Protein AF-A0A1Y1KKY5-F1 (afdb_monomer)

Solvent-accessible surface area (backbone atoms only — not comparable to full-atom values): 9992 Å² total; per-residue (Å²): 123,65,69,61,54,54,52,55,52,54,59,59,50,52,52,46,49,33,34,77,66,71,42,78,85,53,54,74,64,58,46,52,45,85,86,74,81,28,62,63,66,48,54,73,72,44,53,71,67,56,51,53,50,50,67,68,64,66,76,65,52,64,78,89,54,40,76,67,42,50,76,82,32,92,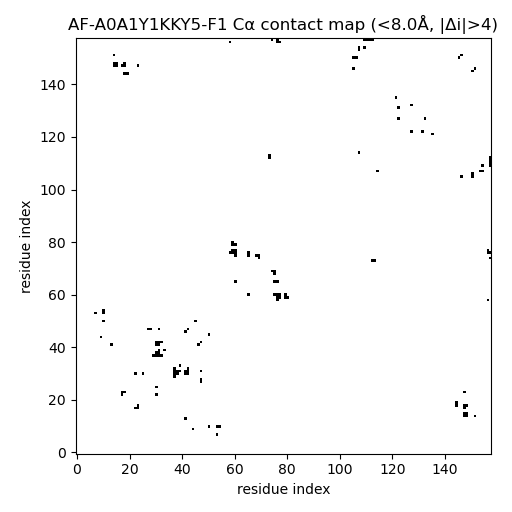55,45,51,44,44,63,61,51,51,56,47,52,52,49,50,60,76,75,49,85,83,64,97,79,79,84,90,80,90,84,85,80,93,73,88,67,81,43,95,84,70,78,88,67,93,80,51,93,73,82,55,95,77,67,57,73,68,56,46,54,49,51,55,52,52,49,59,64,39,45,63,52,46,35,56,43,45,71,48,49,73,68,69,70

Organism: Photinus pyralis (NCBI:txid7054)

Secondary structure (DSSP, 8-state):
--HHHHHHHHHHHHHHHHHHTT-TTS-TTGGG--SSSS-HHHHHH--HHHHHHHHHH--SS-TTTHHHHHHH-TTTTTHHHHHHHHHHHHHH----S------------S--TT----TT-TT--S---HHHHHHHHHHHHHHHHHIIIIIHHHHHH-

Radius of gyration: 18.73 Å; Cα contacts (8 Å, |Δi|>4): 80; chains: 1; bounding box: 46×54×48 Å

Structure (mmCIF, N/CA/C/O backbone):
data_AF-A0A1Y1KKY5-F1
#
_entry.id   AF-A0A1Y1KKY5-F1
#
loop_
_atom_site.group_PDB
_atom_site.id
_atom_site.type_symbol
_atom_site.label_atom_id
_atom_site.label_alt_id
_atom_site.label_comp_id
_atom_site.label_asym_id
_atom_site.label_entity_id
_atom_site.label_seq_id
_atom_site.pdbx_PDB_ins_code
_atom_site.Cartn_x
_atom_site.Cartn_y
_atom_site.Cartn_z
_atom_site.occupancy
_atom_site.B_iso_or_equiv
_atom_site.auth_seq_id
_atom_site.auth_comp_id
_atom_site.auth_asym_id
_atom_site.auth_atom_id
_atom_site.pdbx_PDB_model_num
ATOM 1 N N . GLY A 1 1 ? 4.726 -24.416 -11.674 1.00 38.69 1 GLY A N 1
ATOM 2 C CA . GLY A 1 1 ? 4.906 -25.029 -10.344 1.00 38.69 1 GLY A CA 1
ATOM 3 C C . GLY A 1 1 ? 5.833 -24.207 -9.464 1.00 38.69 1 GLY A C 1
ATOM 4 O O . GLY A 1 1 ? 5.356 -23.613 -8.512 1.00 38.69 1 GLY A O 1
ATOM 5 N N . ARG A 1 2 ? 7.138 -24.146 -9.780 1.00 32.75 2 ARG A N 1
ATOM 6 C CA . ARG A 1 2 ? 8.145 -23.386 -9.004 1.00 32.75 2 ARG A CA 1
ATOM 7 C C . ARG A 1 2 ? 8.288 -21.912 -9.428 1.00 32.75 2 ARG A C 1
ATOM 9 O O . ARG A 1 2 ? 8.327 -21.048 -8.561 1.00 32.75 2 ARG A O 1
ATOM 16 N N . GLU A 1 3 ? 8.205 -21.609 -10.729 1.00 42.16 3 GLU A N 1
ATOM 17 C CA . GLU A 1 3 ? 8.242 -20.222 -11.254 1.00 42.16 3 GLU A CA 1
ATOM 18 C C . GLU A 1 3 ? 7.131 -19.311 -10.710 1.00 42.16 3 GLU A C 1
ATOM 20 O O . GLU A 1 3 ? 7.293 -18.095 -10.616 1.00 42.16 3 GLU A O 1
ATOM 25 N N . THR A 1 4 ? 5.984 -19.891 -10.356 1.00 54.25 4 THR A N 1
ATOM 26 C CA . THR A 1 4 ? 4.834 -19.169 -9.804 1.00 54.25 4 THR A CA 1
ATOM 27 C C . THR A 1 4 ? 5.079 -18.708 -8.372 1.00 54.25 4 THR A C 1
ATOM 29 O O . THR A 1 4 ? 4.644 -17.619 -8.014 1.00 54.25 4 THR A O 1
ATOM 32 N N . VAL A 1 5 ? 5.814 -19.486 -7.572 1.00 52.34 5 VAL A N 1
ATOM 33 C CA . VAL A 1 5 ? 6.103 -19.151 -6.169 1.00 5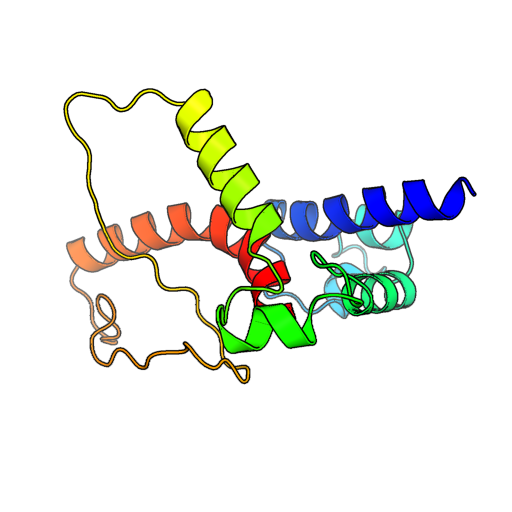2.34 5 VAL A CA 1
ATOM 34 C C . VAL A 1 5 ? 7.249 -18.140 -6.096 1.00 52.34 5 VAL A C 1
ATOM 36 O O . VAL A 1 5 ? 7.123 -17.118 -5.428 1.00 52.34 5 VAL A O 1
ATOM 39 N N . GLU A 1 6 ? 8.323 -18.344 -6.866 1.00 53.78 6 GLU A N 1
ATOM 40 C CA . GLU A 1 6 ? 9.423 -17.370 -6.965 1.00 53.78 6 GLU A CA 1
ATOM 41 C C . GLU A 1 6 ? 8.961 -16.038 -7.570 1.00 53.78 6 GLU A C 1
ATOM 43 O O . GLU A 1 6 ? 9.319 -14.972 -7.071 1.00 53.78 6 GLU A O 1
ATOM 48 N N . GLY A 1 7 ? 8.096 -16.076 -8.590 1.00 53.94 7 GLY A N 1
ATOM 49 C CA . GLY A 1 7 ? 7.498 -14.875 -9.175 1.00 53.94 7 GLY A CA 1
ATOM 50 C C . GLY A 1 7 ? 6.663 -14.065 -8.177 1.00 53.94 7 GLY A C 1
ATOM 51 O O . GLY A 1 7 ? 6.731 -12.836 -8.189 1.00 53.94 7 GLY A O 1
ATOM 52 N N . GLN A 1 8 ? 5.928 -14.735 -7.284 1.00 55.59 8 GLN A N 1
ATOM 53 C CA . GLN A 1 8 ? 5.160 -14.093 -6.209 1.00 55.59 8 GLN A CA 1
ATOM 54 C C . GLN A 1 8 ? 6.063 -13.516 -5.110 1.00 55.59 8 GLN A C 1
ATOM 56 O O . GLN A 1 8 ? 5.810 -12.419 -4.610 1.00 55.59 8 GLN A O 1
ATOM 61 N N . ILE A 1 9 ? 7.141 -14.221 -4.759 1.00 58.06 9 ILE A N 1
ATOM 62 C CA . ILE A 1 9 ? 8.126 -13.759 -3.777 1.00 58.06 9 ILE A CA 1
ATOM 63 C C . ILE A 1 9 ? 8.827 -12.501 -4.308 1.00 58.06 9 ILE A C 1
ATOM 65 O O . ILE A 1 9 ? 8.766 -11.450 -3.669 1.00 58.06 9 ILE A O 1
ATOM 69 N N . LEU A 1 10 ? 9.404 -12.549 -5.512 1.00 59.31 10 LEU A N 1
ATOM 70 C CA . LEU A 1 10 ? 10.125 -11.421 -6.121 1.00 59.31 10 LEU A CA 1
ATOM 71 C C . LEU A 1 10 ? 9.232 -10.195 -6.360 1.00 59.31 10 LEU A C 1
ATOM 73 O O . LEU A 1 10 ? 9.696 -9.058 -6.238 1.00 59.31 10 LEU A O 1
ATOM 77 N N . GLN A 1 11 ? 7.941 -10.408 -6.628 1.00 61.62 11 GLN A N 1
ATOM 78 C CA . GLN A 1 11 ? 6.960 -9.329 -6.717 1.00 61.62 11 GLN A CA 1
ATOM 79 C C . GLN A 1 11 ? 6.849 -8.524 -5.418 1.00 61.62 11 GLN A C 1
ATOM 81 O O . GLN A 1 11 ? 6.647 -7.314 -5.480 1.00 61.62 11 GLN A O 1
ATOM 86 N N . LYS A 1 12 ? 6.966 -9.163 -4.251 1.00 64.50 12 LYS A N 1
ATOM 87 C CA . LYS A 1 12 ? 6.873 -8.484 -2.951 1.00 64.50 12 LYS A CA 1
ATOM 88 C C . LYS A 1 12 ? 8.137 -7.678 -2.633 1.00 64.50 12 LYS A C 1
ATOM 90 O O . LYS A 1 12 ? 8.045 -6.598 -2.054 1.00 64.50 12 LYS A O 1
ATOM 95 N N . TYR A 1 13 ? 9.307 -8.174 -3.034 1.00 71.81 13 TYR A N 1
ATOM 96 C CA . TYR A 1 13 ? 10.594 -7.543 -2.715 1.00 71.81 13 TYR A CA 1
ATOM 97 C C . TYR A 1 13 ? 10.901 -6.300 -3.557 1.00 71.81 13 TYR A C 1
ATOM 99 O O . TYR A 1 13 ? 11.513 -5.362 -3.051 1.00 71.81 13 TYR A O 1
ATOM 107 N N . MET A 1 14 ? 10.464 -6.250 -4.817 1.00 77.12 14 MET A N 1
ATOM 108 C CA . MET A 1 14 ? 10.772 -5.126 -5.716 1.00 77.12 14 MET A CA 1
ATOM 109 C C . MET A 1 14 ? 10.141 -3.782 -5.291 1.00 77.12 14 MET A C 1
ATOM 111 O O . MET A 1 14 ? 10.864 -2.787 -5.220 1.00 77.12 14 MET A O 1
ATOM 115 N N . PRO A 1 15 ? 8.845 -3.711 -4.927 1.00 75.94 15 PRO A N 1
ATOM 116 C CA . PRO A 1 15 ? 8.242 -2.514 -4.339 1.00 75.94 15 PRO A CA 1
ATOM 117 C C . PRO A 1 15 ? 8.903 -2.098 -3.023 1.00 75.94 15 PRO A C 1
ATOM 119 O O . PRO A 1 15 ? 9.160 -0.915 -2.809 1.00 75.94 15 PRO A O 1
ATOM 122 N N . TYR A 1 16 ? 9.236 -3.069 -2.165 1.00 78.75 16 TYR A N 1
ATOM 123 C CA . TYR A 1 16 ? 9.944 -2.806 -0.912 1.00 78.75 16 TYR A CA 1
ATOM 124 C C . TYR A 1 16 ? 11.301 -2.141 -1.170 1.00 78.75 16 TYR A C 1
ATOM 126 O O . TYR A 1 16 ? 11.637 -1.131 -0.552 1.00 78.75 16 TYR A O 1
ATOM 134 N N . LEU A 1 17 ? 12.054 -2.657 -2.141 1.00 80.44 17 LEU A N 1
ATOM 135 C CA . LEU A 1 17 ? 13.345 -2.109 -2.525 1.00 80.44 17 LEU A CA 1
ATOM 136 C C . LEU A 1 17 ? 13.233 -0.700 -3.117 1.00 80.44 17 LEU A C 1
ATOM 138 O O . LEU A 1 17 ? 14.057 0.156 -2.795 1.00 80.44 17 LEU A O 1
ATOM 142 N N . ALA A 1 18 ? 12.206 -0.434 -3.930 1.00 81.25 18 ALA A N 1
ATOM 143 C CA . ALA A 1 18 ? 11.918 0.915 -4.420 1.00 81.25 18 ALA A CA 1
ATOM 144 C C . ALA A 1 18 ? 11.659 1.884 -3.256 1.00 81.25 18 ALA A C 1
ATOM 146 O O . ALA A 1 18 ? 12.186 2.998 -3.253 1.00 81.25 18 ALA A O 1
ATOM 147 N N . GLY A 1 19 ? 10.940 1.427 -2.227 1.00 77.50 19 GLY A N 1
ATOM 148 C CA . GLY A 1 19 ? 10.735 2.160 -0.980 1.00 77.50 19 GLY A CA 1
ATOM 149 C C . GLY A 1 19 ? 12.033 2.455 -0.224 1.00 77.50 19 GLY A C 1
ATOM 150 O O . GLY A 1 19 ? 12.291 3.603 0.137 1.00 77.50 19 GLY A O 1
ATOM 151 N N . VAL A 1 20 ? 12.895 1.450 -0.031 1.00 79.12 20 VAL A N 1
ATOM 152 C CA . VAL A 1 20 ? 14.211 1.615 0.623 1.00 79.12 20 VAL A CA 1
ATOM 153 C C . VAL A 1 20 ? 15.093 2.608 -0.140 1.00 79.12 20 VAL A C 1
ATOM 155 O O . VAL A 1 20 ? 15.796 3.416 0.466 1.00 79.12 20 VAL A O 1
ATOM 158 N N . LYS A 1 21 ? 15.035 2.580 -1.474 1.00 78.81 21 LYS A N 1
ATOM 159 C CA . LYS A 1 21 ? 15.785 3.487 -2.352 1.00 78.81 21 LYS A CA 1
ATOM 160 C C . LYS A 1 21 ? 15.146 4.871 -2.507 1.00 78.81 21 LYS A C 1
ATOM 162 O O . LYS A 1 21 ? 15.713 5.694 -3.218 1.00 78.81 21 LYS A O 1
ATOM 167 N N . LYS A 1 22 ? 14.015 5.146 -1.842 1.00 77.94 22 LYS A N 1
ATOM 168 C CA . LYS A 1 22 ? 13.244 6.397 -1.978 1.00 77.94 22 LYS A CA 1
ATOM 169 C C . LYS A 1 22 ? 12.898 6.728 -3.439 1.00 77.94 22 LYS A C 1
ATOM 171 O O . LYS A 1 22 ? 12.891 7.887 -3.846 1.00 77.94 22 LYS A O 1
ATOM 176 N N . ALA A 1 23 ? 12.630 5.691 -4.227 1.00 77.88 23 ALA A N 1
ATOM 177 C CA . ALA A 1 23 ? 12.362 5.777 -5.657 1.00 77.88 23 ALA A CA 1
ATOM 178 C C . ALA A 1 23 ? 10.859 5.718 -5.995 1.00 77.88 23 ALA A C 1
ATOM 180 O O . ALA A 1 23 ? 10.485 5.474 -7.137 1.00 77.88 23 ALA A O 1
ATOM 181 N N . GLN A 1 24 ? 9.978 5.929 -5.015 1.00 69.62 24 GLN A N 1
ATOM 182 C CA . GLN A 1 24 ? 8.524 5.793 -5.161 1.00 69.62 24 GLN A CA 1
ATOM 183 C C . GLN A 1 24 ? 7.893 6.814 -6.116 1.00 69.62 24 GLN A C 1
ATOM 185 O O . GLN A 1 24 ? 6.821 6.568 -6.664 1.00 69.62 24 GLN A O 1
ATOM 190 N N . TYR A 1 25 ? 8.556 7.954 -6.314 1.00 70.25 25 TYR A N 1
ATOM 191 C CA . TYR A 1 25 ? 8.116 9.003 -7.234 1.00 70.25 25 TYR A CA 1
ATOM 192 C C . TYR A 1 25 ? 8.797 8.921 -8.602 1.00 70.25 25 TYR A C 1
ATOM 194 O O . TYR A 1 25 ? 8.429 9.676 -9.501 1.00 70.25 25 TYR A O 1
ATOM 202 N N . LEU A 1 26 ? 9.773 8.020 -8.762 1.00 79.25 26 LEU A N 1
ATOM 203 C CA . LEU A 1 26 ? 10.444 7.815 -10.038 1.00 79.25 26 LEU A CA 1
ATOM 204 C C . LEU A 1 26 ? 9.538 7.043 -10.984 1.00 79.25 26 LEU A C 1
ATOM 206 O O . LEU A 1 26 ? 8.747 6.177 -10.587 1.00 79.25 26 LEU A O 1
ATOM 210 N N . ASN A 1 27 ? 9.672 7.337 -12.272 1.00 82.81 27 ASN A N 1
ATOM 211 C CA . ASN A 1 27 ? 8.972 6.546 -13.264 1.00 82.81 27 ASN A CA 1
ATOM 212 C C . ASN A 1 27 ? 9.546 5.122 -13.260 1.00 82.81 27 ASN A C 1
ATOM 214 O O . ASN A 1 27 ? 10.756 4.923 -13.226 1.00 82.81 27 ASN A O 1
ATOM 218 N N . THR A 1 28 ? 8.696 4.103 -13.410 1.00 84.44 28 THR A N 1
ATOM 219 C CA . THR A 1 28 ? 9.181 2.725 -13.625 1.00 84.44 28 THR A CA 1
ATOM 220 C C . THR A 1 28 ? 10.129 2.589 -14.823 1.00 84.44 28 THR A C 1
ATOM 222 O O . THR A 1 28 ? 10.854 1.611 -14.902 1.00 84.44 28 THR A O 1
ATOM 225 N N . LYS A 1 29 ? 10.135 3.532 -15.773 1.00 87.75 29 LYS A N 1
ATOM 226 C CA . LYS A 1 29 ? 11.145 3.593 -16.836 1.00 87.75 29 LYS A CA 1
ATOM 227 C C . LYS A 1 29 ? 12.530 3.922 -16.280 1.00 87.75 29 LYS A C 1
ATOM 229 O O . LYS A 1 29 ? 13.465 3.217 -16.617 1.00 87.75 29 LYS A O 1
ATOM 234 N N . GLU A 1 30 ? 12.630 4.918 -15.401 1.00 88.56 30 GLU A N 1
ATOM 235 C CA . GLU A 1 30 ? 13.881 5.348 -14.756 1.00 88.56 30 GLU A CA 1
ATOM 236 C C . GLU A 1 30 ? 14.456 4.245 -13.868 1.00 88.56 30 GLU A C 1
ATOM 238 O O . GLU A 1 30 ? 15.654 4.031 -13.839 1.00 88.56 30 GLU A O 1
ATOM 243 N N . LEU A 1 31 ? 13.602 3.469 -13.198 1.00 88.12 31 LEU A N 1
ATOM 244 C CA . LEU A 1 31 ? 14.044 2.316 -12.407 1.00 88.12 31 LEU A CA 1
ATOM 245 C C . LEU A 1 31 ? 14.612 1.156 -13.247 1.00 88.12 31 LEU A C 1
ATOM 247 O O . LEU A 1 31 ? 15.250 0.266 -12.690 1.00 88.12 31 LEU A O 1
ATOM 251 N N . TRP A 1 32 ? 14.367 1.140 -14.559 1.00 91.44 32 TRP A N 1
ATOM 252 C CA . TRP A 1 32 ? 14.788 0.078 -15.480 1.00 91.44 32 TRP A CA 1
ATOM 253 C C . TRP A 1 32 ? 15.733 0.574 -16.587 1.00 91.44 32 TRP A C 1
ATOM 255 O O . TRP A 1 32 ? 15.973 -0.181 -17.530 1.00 91.44 32 TRP A O 1
ATOM 265 N N . THR A 1 33 ? 16.274 1.799 -16.502 1.00 91.62 33 THR A N 1
ATOM 266 C CA . THR A 1 33 ? 17.281 2.268 -17.468 1.00 91.62 33 THR A CA 1
ATOM 267 C C . THR A 1 33 ? 18.593 1.498 -17.322 1.00 91.62 33 THR A C 1
ATOM 269 O O . THR A 1 33 ? 18.910 0.922 -16.277 1.00 91.62 33 THR A O 1
ATOM 272 N N . ASP A 1 34 ? 19.362 1.465 -18.404 1.00 90.88 34 ASP A N 1
ATOM 273 C CA . ASP A 1 34 ? 20.694 0.868 -18.492 1.00 90.88 34 ASP A CA 1
ATOM 274 C C . ASP A 1 34 ? 21.807 1.920 -18.647 1.00 90.88 34 ASP A C 1
ATOM 276 O O . ASP A 1 34 ? 22.969 1.570 -18.826 1.00 90.88 34 ASP A O 1
ATOM 280 N N . ASP A 1 35 ? 21.474 3.201 -18.478 1.00 90.75 35 ASP A N 1
ATOM 281 C CA . ASP A 1 35 ? 22.377 4.358 -18.562 1.00 90.75 35 ASP A CA 1
ATOM 282 C C . ASP A 1 35 ? 23.322 4.519 -17.351 1.00 90.75 35 ASP A C 1
ATOM 284 O O . ASP A 1 35 ? 24.032 5.516 -17.231 1.00 90.75 35 ASP A O 1
ATOM 288 N N . GLY A 1 36 ? 23.324 3.547 -16.435 1.00 86.44 36 GLY A N 1
ATOM 289 C CA .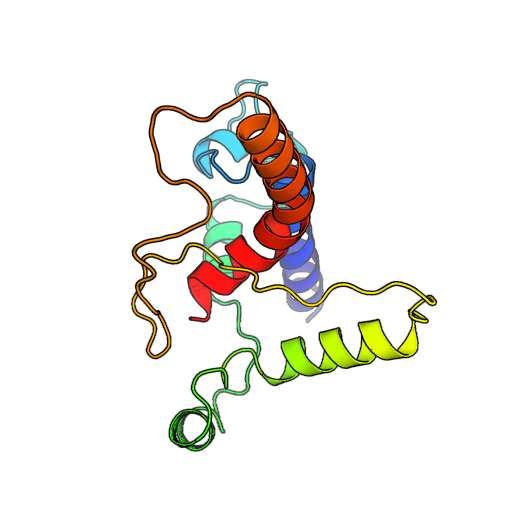 GLY A 1 36 ? 24.136 3.547 -15.216 1.00 86.44 36 GLY A CA 1
ATOM 290 C C . GLY A 1 36 ? 23.546 4.343 -14.047 1.00 86.44 36 GLY A C 1
ATOM 291 O O . GLY A 1 36 ? 24.132 4.334 -12.965 1.00 86.44 36 GLY A O 1
ATOM 292 N N . THR A 1 37 ? 22.391 4.995 -14.218 1.00 85.94 37 THR A N 1
ATOM 293 C CA . THR A 1 37 ? 21.750 5.785 -13.148 1.00 85.94 37 THR A CA 1
ATOM 294 C C . THR A 1 37 ? 20.783 4.960 -12.291 1.00 85.94 37 THR A C 1
ATOM 296 O O . THR A 1 37 ? 20.584 5.254 -11.109 1.00 85.94 37 THR A O 1
ATOM 299 N N . ALA A 1 38 ? 20.214 3.890 -12.855 1.00 86.75 38 ALA A N 1
ATOM 300 C CA . ALA A 1 38 ? 19.269 3.013 -12.173 1.00 86.75 38 ALA A CA 1
ATOM 301 C C . ALA A 1 38 ? 19.954 1.909 -11.346 1.00 86.75 38 ALA A C 1
ATOM 303 O O . ALA A 1 38 ? 20.981 1.357 -11.755 1.00 86.75 38 ALA A O 1
ATOM 304 N N . PRO A 1 39 ? 19.361 1.473 -10.215 1.00 85.75 39 PRO A N 1
ATOM 305 C CA . PRO A 1 39 ? 19.861 0.310 -9.492 1.00 85.75 39 PRO A CA 1
ATOM 306 C C . PRO A 1 39 ? 19.706 -0.970 -10.328 1.00 85.75 39 PRO A C 1
ATOM 308 O O . PRO A 1 39 ? 18.592 -1.407 -10.621 1.00 85.75 39 PRO A O 1
ATOM 311 N N . GLU A 1 40 ? 20.822 -1.633 -10.644 1.00 87.12 40 GLU A N 1
ATOM 312 C CA . GLU A 1 40 ? 20.830 -2.796 -11.549 1.00 87.12 40 GLU A CA 1
ATOM 313 C C . GLU A 1 40 ? 19.924 -3.952 -11.111 1.00 87.12 40 GLU A C 1
ATOM 315 O O . GLU A 1 40 ? 19.451 -4.738 -11.929 1.00 87.12 40 GLU A O 1
ATOM 320 N N . ILE A 1 41 ? 19.680 -4.064 -9.810 1.00 86.44 41 ILE A N 1
ATOM 321 C CA . ILE A 1 41 ? 18.804 -5.066 -9.212 1.00 86.44 41 ILE A CA 1
ATOM 322 C C . ILE A 1 41 ? 17.403 -5.081 -9.834 1.00 86.44 41 ILE A C 1
ATOM 324 O O . ILE A 1 41 ? 16.852 -6.167 -9.999 1.00 86.44 41 ILE A O 1
ATOM 328 N N . PHE A 1 42 ? 16.846 -3.939 -10.258 1.00 86.38 42 PHE A N 1
ATOM 329 C CA . PHE A 1 42 ? 15.508 -3.924 -10.853 1.00 86.38 42 PHE A CA 1
ATOM 330 C C . PHE A 1 42 ? 15.479 -4.655 -12.201 1.00 86.38 42 PHE A C 1
ATOM 332 O O . PHE A 1 42 ? 14.705 -5.600 -12.377 1.00 86.38 42 PHE A O 1
ATOM 339 N N . ARG A 1 43 ? 16.386 -4.284 -13.117 1.00 88.50 43 ARG A N 1
ATOM 340 C CA . ARG A 1 43 ? 16.515 -4.917 -14.442 1.00 88.50 43 ARG A CA 1
ATOM 341 C C . ARG A 1 43 ? 17.002 -6.366 -14.371 1.00 88.50 43 ARG A C 1
ATOM 343 O O . ARG A 1 43 ? 16.551 -7.192 -15.157 1.00 88.50 43 ARG A O 1
ATOM 350 N N . ARG A 1 44 ? 17.898 -6.686 -13.425 1.00 88.31 44 ARG A N 1
ATOM 351 C CA . ARG A 1 44 ? 18.446 -8.042 -13.244 1.00 88.31 44 ARG A CA 1
ATOM 352 C C . ARG A 1 44 ? 17.436 -9.013 -12.628 1.00 88.31 44 ARG A C 1
ATOM 354 O O . ARG A 1 44 ? 17.553 -10.209 -12.857 1.00 88.31 44 ARG A O 1
ATOM 361 N N . THR A 1 45 ? 16.458 -8.519 -11.864 1.00 87.69 45 THR A N 1
ATOM 362 C CA . THR A 1 45 ? 15.451 -9.373 -11.209 1.00 87.69 45 THR A CA 1
ATOM 363 C C . THR A 1 45 ? 14.321 -9.771 -12.157 1.00 87.69 45 THR A C 1
ATOM 365 O O . THR A 1 45 ? 13.941 -10.938 -12.206 1.00 87.69 45 THR A O 1
ATOM 368 N N . MET A 1 46 ? 13.739 -8.819 -12.896 1.00 87.31 46 MET A N 1
ATOM 369 C CA . MET A 1 46 ? 12.688 -9.101 -13.884 1.00 87.31 46 MET A CA 1
ATOM 370 C C . MET A 1 46 ? 12.531 -7.957 -14.887 1.00 87.31 46 MET A C 1
ATOM 372 O O . MET A 1 46 ? 12.894 -6.815 -14.606 1.00 87.31 46 MET A O 1
ATOM 376 N N . SER A 1 47 ? 11.912 -8.238 -16.036 1.00 90.00 47 SER A N 1
ATOM 377 C CA . SER A 1 47 ? 11.548 -7.182 -16.982 1.00 90.00 47 SER A CA 1
ATOM 378 C C . SER A 1 47 ? 10.503 -6.230 -16.395 1.00 90.00 47 SER A C 1
ATOM 380 O O . SER A 1 47 ? 9.669 -6.607 -15.561 1.00 90.00 47 SER A O 1
ATOM 382 N N . ARG A 1 48 ? 10.516 -4.985 -16.873 1.00 89.38 48 ARG A N 1
ATOM 383 C CA . ARG A 1 48 ? 9.549 -3.952 -16.488 1.00 89.38 48 ARG A CA 1
ATOM 384 C C . ARG A 1 48 ? 8.118 -4.382 -16.830 1.00 89.38 48 ARG A C 1
ATOM 386 O O . ARG A 1 48 ? 7.186 -4.127 -16.071 1.00 89.38 48 ARG A O 1
ATOM 393 N N . GLU A 1 49 ? 7.935 -5.068 -17.954 1.00 90.44 49 GLU A N 1
ATOM 394 C CA . GLU A 1 49 ? 6.656 -5.605 -18.421 1.00 90.44 49 GLU A CA 1
ATOM 395 C C . GLU A 1 49 ? 6.135 -6.685 -17.470 1.00 90.44 49 GLU A C 1
ATOM 397 O O . GLU A 1 49 ? 4.964 -6.646 -17.085 1.00 90.44 49 GLU A O 1
ATOM 402 N N . ARG A 1 50 ? 7.009 -7.602 -17.026 1.00 86.56 50 ARG A N 1
ATOM 403 C CA . ARG A 1 50 ? 6.661 -8.623 -16.031 1.00 86.56 50 ARG A CA 1
ATOM 404 C C . ARG A 1 50 ? 6.317 -7.989 -14.688 1.00 86.56 50 ARG A C 1
ATOM 406 O O . ARG A 1 50 ? 5.317 -8.379 -14.091 1.00 86.56 50 ARG A O 1
ATOM 413 N N . PHE A 1 51 ? 7.071 -6.981 -14.248 1.00 85.25 51 PHE A N 1
ATOM 414 C CA . PHE A 1 51 ? 6.752 -6.224 -13.036 1.00 85.25 51 PHE A CA 1
ATOM 415 C C . PHE A 1 51 ? 5.355 -5.597 -13.113 1.00 85.25 51 PHE A C 1
ATOM 417 O O . PHE A 1 51 ? 4.549 -5.775 -12.203 1.00 85.25 51 PHE A O 1
ATOM 424 N N . H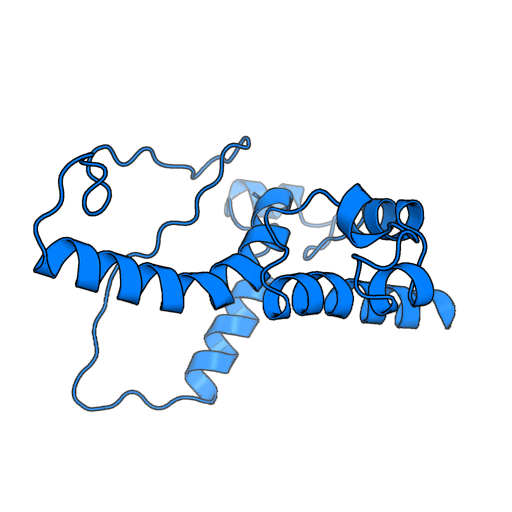IS A 1 52 ? 5.025 -4.932 -14.223 1.00 84.44 52 HIS A N 1
ATOM 425 C CA . HIS A 1 52 ? 3.695 -4.351 -14.435 1.00 84.44 52 HIS A CA 1
ATOM 426 C C . HIS A 1 52 ? 2.588 -5.404 -14.517 1.00 84.44 52 HIS A C 1
ATOM 428 O O . HIS A 1 52 ? 1.493 -5.166 -14.012 1.00 84.44 52 HIS A O 1
ATOM 434 N N . LEU A 1 53 ? 2.838 -6.555 -15.146 1.00 84.88 53 LEU A N 1
ATOM 435 C CA . LEU A 1 53 ? 1.876 -7.658 -15.208 1.00 84.88 53 LEU A CA 1
ATOM 436 C C . LEU A 1 53 ? 1.574 -8.200 -13.808 1.00 84.88 53 LEU A C 1
ATOM 438 O O . LEU A 1 53 ? 0.407 -8.290 -13.430 1.00 84.88 53 LEU A O 1
ATOM 442 N N . LEU A 1 54 ? 2.618 -8.488 -13.032 1.00 82.06 54 LEU A N 1
ATOM 443 C CA . LEU A 1 54 ? 2.499 -8.981 -11.663 1.00 82.06 54 LEU A CA 1
ATOM 444 C C . LEU A 1 54 ? 1.804 -7.947 -10.778 1.00 82.06 54 LEU A C 1
ATOM 446 O O . LEU A 1 54 ? 0.808 -8.254 -10.117 1.00 82.06 54 LEU A O 1
ATOM 450 N N . LEU A 1 55 ? 2.261 -6.690 -10.816 1.00 80.75 55 LEU A N 1
ATOM 451 C CA . LEU A 1 55 ? 1.617 -5.590 -10.101 1.00 80.75 55 LEU A CA 1
ATOM 452 C C . LEU A 1 55 ? 0.139 -5.487 -10.485 1.00 80.75 55 LEU A C 1
ATOM 454 O O . LEU A 1 55 ? -0.686 -5.192 -9.627 1.00 80.75 55 LEU A O 1
ATOM 458 N N . ARG A 1 56 ? -0.222 -5.796 -11.741 1.00 79.81 56 ARG A N 1
ATOM 459 C CA . ARG A 1 56 ? -1.615 -5.838 -12.189 1.00 79.81 56 ARG A CA 1
ATOM 460 C C . ARG A 1 56 ? -2.416 -7.042 -11.674 1.00 79.81 56 ARG A C 1
ATOM 462 O O . ARG A 1 56 ? -3.624 -6.931 -11.418 1.00 79.81 56 ARG A O 1
ATOM 469 N N . SER A 1 57 ? -1.786 -8.189 -11.493 1.00 80.94 57 SER A N 1
ATOM 470 C CA . SER A 1 57 ? -2.455 -9.407 -11.035 1.00 80.94 57 SER A CA 1
ATOM 471 C C . SER A 1 57 ? -2.549 -9.532 -9.515 1.00 80.94 57 SER A C 1
ATOM 473 O O . SER A 1 57 ? -3.305 -10.377 -9.053 1.00 80.94 57 SER A O 1
ATOM 475 N N . LEU A 1 58 ? -1.851 -8.697 -8.734 1.00 78.75 58 LEU A N 1
ATOM 476 C CA . LEU A 1 58 ? -1.850 -8.795 -7.269 1.00 78.75 58 LEU A CA 1
ATOM 477 C C . LEU A 1 58 ? -3.271 -8.690 -6.696 1.00 78.75 58 LEU A C 1
ATOM 479 O O . LEU A 1 58 ? -3.988 -7.737 -7.014 1.00 78.75 58 LEU A O 1
ATOM 483 N N . ARG A 1 59 ? -3.670 -9.666 -5.878 1.00 80.81 59 ARG A N 1
ATOM 484 C CA . ARG A 1 59 ? -4.945 -9.741 -5.148 1.00 80.81 59 ARG A CA 1
ATOM 485 C C . ARG A 1 59 ? -4.686 -10.294 -3.749 1.00 80.81 59 ARG A C 1
ATOM 487 O O . ARG A 1 59 ? -3.798 -11.125 -3.588 1.00 80.81 59 ARG A O 1
ATOM 494 N N . PHE A 1 60 ? -5.435 -9.794 -2.771 1.00 84.19 60 PHE A N 1
ATOM 495 C CA . PHE A 1 60 ? -5.338 -10.185 -1.359 1.00 84.19 60 PHE A CA 1
ATOM 496 C C . PHE A 1 60 ? -6.645 -10.788 -0.834 1.00 84.19 60 PHE A C 1
ATOM 498 O O . PHE A 1 60 ? -6.825 -10.936 0.370 1.00 84.19 60 PHE A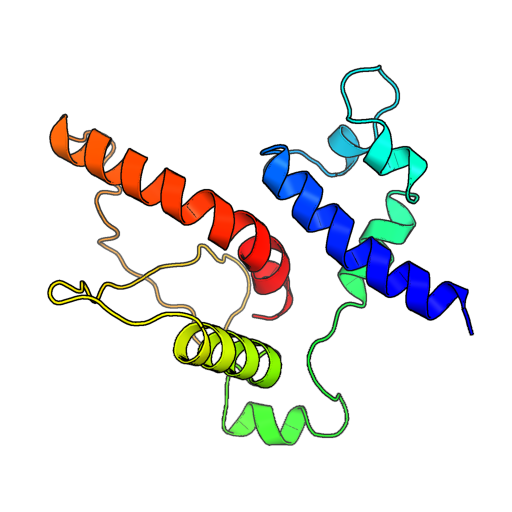 O 1
ATOM 505 N N . ASP A 1 61 ? -7.556 -11.116 -1.743 1.00 86.25 61 ASP A N 1
ATOM 506 C CA . ASP A 1 61 ? -8.879 -11.624 -1.449 1.00 86.25 61 ASP A CA 1
ATOM 507 C C . ASP A 1 61 ? -9.237 -12.807 -2.353 1.00 86.25 61 ASP A C 1
ATOM 509 O O . ASP A 1 61 ? -8.709 -12.942 -3.463 1.00 86.25 61 ASP A O 1
ATOM 513 N N . ASP A 1 62 ? -10.159 -13.649 -1.886 1.00 87.81 62 ASP A N 1
ATOM 514 C CA . ASP A 1 62 ? -10.780 -14.670 -2.724 1.00 87.81 62 ASP A CA 1
ATOM 515 C C . ASP A 1 62 ? -11.810 -14.009 -3.654 1.00 87.81 62 ASP A C 1
ATOM 517 O O . ASP A 1 62 ? -12.596 -13.151 -3.254 1.00 87.81 62 ASP A O 1
ATOM 521 N N . ILE A 1 63 ? -11.788 -14.376 -4.935 1.00 88.50 63 ILE A N 1
ATOM 522 C CA . ILE A 1 63 ? -12.746 -13.880 -5.924 1.00 88.50 63 ILE A CA 1
ATOM 523 C C . ILE A 1 63 ? -14.145 -14.467 -5.710 1.00 88.50 63 ILE A C 1
ATOM 525 O O . ILE A 1 63 ? -15.127 -13.808 -6.051 1.00 88.50 63 ILE A O 1
ATOM 529 N N . ASN A 1 64 ? -14.233 -15.673 -5.145 1.00 93.12 64 ASN A N 1
ATOM 530 C CA . ASN A 1 64 ? -15.478 -16.430 -5.034 1.00 93.12 64 ASN A CA 1
ATOM 531 C C . ASN A 1 64 ? -16.430 -15.850 -3.979 1.00 93.12 64 ASN A C 1
ATOM 533 O O . ASN A 1 64 ? -17.645 -15.956 -4.122 1.00 93.12 64 ASN A O 1
ATOM 537 N N . ASP A 1 65 ? -15.897 -15.199 -2.945 1.00 91.94 65 ASP A N 1
ATOM 538 C CA . ASP A 1 65 ? -16.682 -14.600 -1.858 1.00 91.94 65 ASP A CA 1
ATOM 539 C C . ASP A 1 65 ? -16.743 -13.058 -1.921 1.00 91.94 65 ASP A C 1
ATOM 541 O O . ASP A 1 65 ? -17.503 -12.419 -1.182 1.00 91.94 65 ASP A O 1
ATOM 545 N N . ARG A 1 66 ? -15.970 -12.453 -2.835 1.00 88.00 66 ARG A N 1
ATOM 546 C CA . ARG A 1 66 ? -15.760 -11.004 -2.951 1.00 88.00 66 ARG A CA 1
ATOM 547 C C . ARG A 1 66 ? -17.061 -10.214 -3.049 1.00 88.00 66 ARG A C 1
ATOM 549 O O . ARG A 1 66 ? -17.206 -9.196 -2.374 1.00 88.00 66 ARG A O 1
ATOM 556 N N . GLU A 1 67 ? -17.982 -10.633 -3.913 1.00 89.56 67 GLU A N 1
ATOM 557 C CA . GLU A 1 67 ? -19.221 -9.882 -4.168 1.00 89.56 67 GLU A CA 1
ATOM 558 C C . GLU A 1 67 ? -20.182 -9.910 -2.976 1.00 89.56 67 GLU A C 1
ATOM 560 O O . GLU A 1 67 ? -20.906 -8.942 -2.759 1.00 89.56 67 GLU A O 1
ATOM 565 N N . ASN A 1 68 ? -20.130 -10.955 -2.148 1.00 92.88 68 ASN A N 1
ATOM 566 C CA . ASN A 1 68 ? -20.885 -11.004 -0.899 1.00 92.88 68 ASN A CA 1
ATOM 567 C C . ASN A 1 68 ? -20.239 -10.100 0.159 1.00 92.88 68 ASN A C 1
ATOM 569 O O . ASN A 1 68 ? -20.919 -9.283 0.775 1.00 92.88 68 ASN A O 1
ATOM 573 N N . ARG A 1 69 ? -18.910 -10.167 0.329 1.00 92.31 69 ARG A N 1
ATOM 574 C CA . ARG A 1 69 ? -18.206 -9.367 1.350 1.00 92.31 69 ARG A CA 1
ATOM 575 C C . ARG A 1 69 ? -18.253 -7.865 1.075 1.00 92.31 69 ARG A C 1
ATOM 577 O O . ARG A 1 69 ? -18.456 -7.085 2.002 1.00 92.31 69 ARG A O 1
ATOM 584 N N . LYS A 1 70 ? -18.155 -7.447 -0.191 1.00 89.00 70 LYS A N 1
ATOM 585 C CA . LYS A 1 70 ? -18.245 -6.031 -0.603 1.00 89.00 70 LYS A CA 1
ATOM 586 C C . LYS A 1 70 ? -19.564 -5.343 -0.235 1.00 89.00 70 LYS A C 1
ATOM 588 O O . LYS A 1 70 ? -19.608 -4.112 -0.249 1.00 89.00 70 LYS A O 1
ATOM 593 N N . GLN A 1 71 ? -20.633 -6.103 0.015 1.00 90.00 71 GLN A N 1
ATOM 594 C CA . GLN A 1 71 ? -21.930 -5.544 0.411 1.00 90.00 71 GLN A CA 1
ATOM 595 C C . GLN A 1 71 ? -21.887 -4.980 1.833 1.00 90.00 71 GLN A C 1
ATOM 597 O O . GLN A 1 71 ? -22.551 -3.986 2.111 1.00 90.00 71 GLN A O 1
ATOM 602 N N . PHE A 1 72 ? -21.071 -5.579 2.703 1.00 91.19 72 PHE A N 1
ATOM 603 C CA . PHE A 1 72 ? -21.010 -5.243 4.126 1.00 91.19 72 PHE A CA 1
ATOM 604 C C . PHE A 1 72 ? -19.690 -4.570 4.525 1.00 91.19 72 PHE A C 1
ATOM 606 O O . PHE A 1 72 ? -19.667 -3.785 5.468 1.00 91.19 72 PHE A O 1
ATOM 613 N N . ASP A 1 73 ? -18.601 -4.830 3.797 1.00 89.75 73 ASP A N 1
ATOM 614 C CA . ASP A 1 73 ? -17.272 -4.291 4.086 1.00 89.75 73 ASP A CA 1
ATOM 615 C C . ASP A 1 73 ? -16.632 -3.667 2.840 1.00 89.75 73 ASP A C 1
ATOM 617 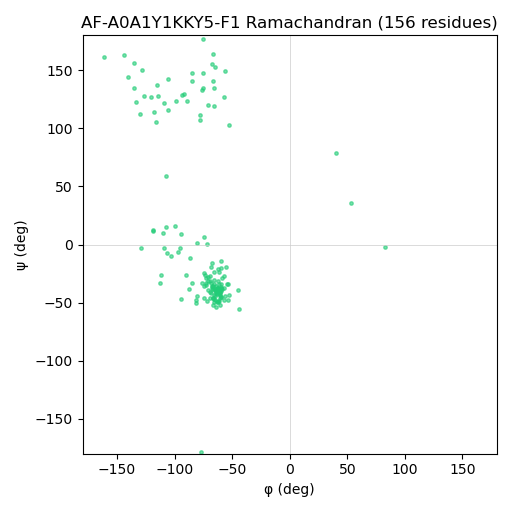O O . ASP A 1 73 ? -16.234 -4.348 1.892 1.00 89.75 73 ASP A O 1
ATOM 621 N N . ASN A 1 74 ? -16.467 -2.343 2.859 1.00 87.50 74 ASN A N 1
ATOM 622 C CA . ASN A 1 74 ? -15.802 -1.634 1.767 1.00 87.50 74 ASN A CA 1
ATOM 623 C C . ASN A 1 74 ? -14.293 -1.941 1.676 1.00 87.50 74 ASN A C 1
ATOM 625 O O . ASN A 1 74 ? -13.705 -1.726 0.617 1.00 87.50 74 ASN A O 1
ATOM 629 N N . LEU A 1 75 ? -13.671 -2.445 2.749 1.00 87.81 75 LEU A N 1
ATOM 630 C CA . LEU A 1 75 ? -12.260 -2.853 2.797 1.00 87.81 75 LEU A CA 1
ATOM 631 C C . LEU A 1 75 ? -12.065 -4.354 2.526 1.00 87.81 75 LEU A C 1
ATOM 633 O O . LEU A 1 75 ? -10.940 -4.849 2.630 1.00 87.81 75 LEU A O 1
ATOM 637 N N . ALA A 1 76 ? -13.119 -5.067 2.111 1.00 89.19 76 ALA A N 1
ATOM 638 C CA . ALA A 1 76 ? -13.084 -6.498 1.814 1.00 89.19 76 ALA A CA 1
ATOM 639 C C . ALA A 1 76 ? -11.864 -6.957 0.979 1.00 89.19 76 ALA A C 1
ATOM 641 O O . ALA A 1 76 ? -11.309 -8.008 1.309 1.00 89.19 76 ALA A O 1
ATOM 642 N N . PRO A 1 77 ? -11.376 -6.215 -0.041 1.00 86.38 77 PRO A N 1
ATOM 643 C CA . PRO A 1 77 ? -10.222 -6.649 -0.834 1.00 86.38 77 PRO A CA 1
ATOM 644 C C . PRO A 1 77 ? -8.903 -6.811 -0.063 1.00 86.38 77 PRO A C 1
ATOM 646 O O . PRO A 1 77 ? -8.008 -7.485 -0.563 1.00 86.38 77 PRO A O 1
ATOM 649 N N . ILE A 1 78 ? -8.753 -6.177 1.107 1.00 86.56 78 ILE A N 1
ATOM 650 C CA . ILE A 1 78 ? -7.519 -6.212 1.923 1.00 86.56 78 ILE A CA 1
ATOM 651 C C . ILE A 1 78 ? -7.757 -6.574 3.390 1.00 86.56 78 ILE A C 1
ATOM 653 O O . ILE A 1 78 ? -6.793 -6.684 4.147 1.00 86.56 78 ILE A O 1
ATOM 657 N N . ARG A 1 79 ? -9.021 -6.758 3.786 1.00 88.94 79 ARG A N 1
ATOM 658 C CA . ARG A 1 79 ? -9.478 -7.004 5.159 1.00 88.94 79 ARG A CA 1
ATOM 659 C C . ARG A 1 79 ? -8.613 -8.015 5.903 1.00 88.94 79 ARG A C 1
ATOM 661 O O . ARG A 1 79 ? -8.048 -7.678 6.936 1.00 88.94 79 ARG A O 1
ATOM 668 N N . GLN A 1 80 ? -8.456 -9.206 5.329 1.00 88.88 80 GLN A N 1
ATOM 669 C CA . GLN A 1 80 ? -7.718 -10.301 5.952 1.00 88.88 80 GLN A CA 1
ATOM 670 C C . GLN A 1 80 ? -6.253 -9.925 6.219 1.00 88.88 80 GLN A C 1
ATOM 672 O O . GLN A 1 80 ? -5.777 -10.030 7.344 1.00 88.88 80 GLN A O 1
ATOM 677 N N . VAL A 1 81 ? -5.542 -9.432 5.200 1.00 86.94 81 VAL A N 1
ATOM 678 C CA . VAL A 1 81 ? -4.126 -9.051 5.331 1.00 86.94 81 VAL A CA 1
ATOM 679 C C . VAL A 1 81 ? -3.948 -7.912 6.338 1.00 86.94 81 VAL A C 1
ATOM 681 O O . VAL A 1 81 ? -2.970 -7.895 7.085 1.00 86.94 81 VAL A O 1
ATOM 684 N N . PHE A 1 82 ? -4.887 -6.965 6.371 1.00 87.38 82 PHE A N 1
ATOM 685 C CA . PHE A 1 82 ? -4.863 -5.858 7.320 1.00 87.38 82 PHE A CA 1
ATOM 686 C C . PHE A 1 82 ? -5.063 -6.336 8.764 1.00 87.38 82 PHE A C 1
ATOM 688 O O . PHE A 1 82 ? -4.298 -5.947 9.643 1.00 87.38 82 PHE A O 1
ATOM 695 N N . GLU A 1 83 ? -6.035 -7.212 9.016 1.00 90.50 83 GLU A N 1
ATOM 696 C CA . GLU A 1 83 ? -6.291 -7.769 10.350 1.00 90.50 83 GLU A CA 1
ATOM 697 C C . GLU A 1 83 ? -5.140 -8.644 10.840 1.00 90.50 83 GLU A C 1
ATOM 699 O O . GLU A 1 83 ? -4.684 -8.482 11.971 1.00 90.50 83 GLU A O 1
ATOM 704 N N . GLU A 1 84 ? -4.591 -9.500 9.974 1.00 90.88 84 GLU A N 1
ATOM 705 C CA . GLU A 1 84 ? -3.396 -10.286 10.288 1.00 90.88 84 GLU A CA 1
ATOM 706 C C . GLU A 1 84 ? -2.200 -9.391 10.642 1.00 90.88 84 GLU A C 1
ATOM 708 O O . GLU A 1 84 ? -1.417 -9.714 11.540 1.00 90.88 84 GLU A O 1
ATOM 713 N N . PHE A 1 85 ? -2.043 -8.260 9.949 1.00 86.88 85 PHE A N 1
ATOM 714 C CA . PHE A 1 85 ? -1.010 -7.277 10.259 1.00 86.88 85 PHE A CA 1
ATOM 715 C C . PHE A 1 85 ? -1.238 -6.629 11.631 1.00 86.88 85 PHE A C 1
ATOM 717 O O . PHE A 1 85 ? -0.319 -6.628 12.452 1.00 86.88 85 PHE A O 1
ATOM 724 N N . VAL A 1 86 ? -2.450 -6.139 11.912 1.00 87.62 86 VAL A N 1
ATOM 725 C CA . VAL A 1 86 ? -2.793 -5.522 13.206 1.00 87.62 86 VAL A CA 1
ATOM 726 C C . VAL A 1 86 ? -2.587 -6.512 14.351 1.00 87.62 86 VAL A C 1
ATOM 728 O O . VAL A 1 86 ? -1.940 -6.170 15.342 1.00 87.62 86 VAL A O 1
ATOM 731 N N . GLN A 1 87 ? -3.050 -7.753 14.191 1.00 93.88 87 GLN A N 1
ATOM 732 C CA . GLN A 1 87 ? -2.886 -8.800 15.196 1.00 93.88 87 GLN A CA 1
ATOM 733 C C . GLN A 1 87 ? -1.406 -9.084 15.471 1.00 93.88 87 GLN A C 1
ATOM 735 O O . GLN A 1 87 ? -0.994 -9.227 16.623 1.00 93.88 87 GLN A O 1
ATOM 740 N N . LYS A 1 88 ? -0.569 -9.125 14.427 1.00 91.38 88 LYS A N 1
ATOM 741 C CA . LYS A 1 88 ? 0.882 -9.275 14.592 1.00 91.38 88 LYS A CA 1
ATOM 742 C C . LYS A 1 88 ? 1.498 -8.085 15.319 1.00 91.38 88 LYS A C 1
ATOM 744 O O . LYS A 1 88 ? 2.349 -8.309 16.174 1.00 91.38 88 LYS A O 1
ATOM 749 N N . CYS A 1 89 ? 1.087 -6.852 15.031 1.00 88.12 89 CYS A N 1
ATOM 750 C CA . CYS A 1 89 ? 1.568 -5.683 15.768 1.00 88.12 89 CYS A CA 1
ATOM 751 C C . CYS A 1 89 ? 1.221 -5.776 17.259 1.00 88.12 89 CYS A C 1
ATOM 753 O O . CYS A 1 89 ? 2.099 -5.580 18.092 1.00 88.12 89 CYS A O 1
ATOM 755 N N . GLN A 1 90 ? -0.019 -6.142 17.591 1.00 90.12 90 GLN A N 1
ATOM 756 C CA . GLN A 1 90 ? -0.479 -6.284 18.978 1.00 90.12 90 GLN A CA 1
ATOM 757 C C . GLN A 1 90 ? 0.258 -7.396 19.732 1.00 90.12 90 GLN A C 1
ATOM 759 O O . GLN A 1 90 ? 0.628 -7.219 20.886 1.00 90.12 90 GLN A O 1
ATOM 764 N N . ASN A 1 91 ? 0.519 -8.527 19.073 1.00 94.56 91 ASN A N 1
ATOM 765 C CA . ASN A 1 91 ? 1.175 -9.669 19.713 1.00 94.56 91 ASN A CA 1
ATOM 766 C C . ASN A 1 91 ? 2.681 -9.462 19.932 1.00 94.56 91 ASN A C 1
ATOM 768 O O . ASN A 1 91 ? 3.263 -10.120 20.788 1.00 94.56 91 ASN A O 1
ATOM 772 N N . ASN A 1 92 ? 3.324 -8.600 19.138 1.00 93.31 92 ASN A N 1
ATOM 773 C CA . ASN A 1 92 ? 4.782 -8.425 19.149 1.00 93.31 92 ASN A CA 1
ATOM 774 C C . ASN A 1 92 ? 5.240 -7.090 19.752 1.00 93.31 92 ASN A C 1
ATOM 776 O O . ASN A 1 92 ? 6.444 -6.854 19.846 1.00 93.31 92 ASN A O 1
ATOM 780 N N . TYR A 1 93 ? 4.319 -6.205 20.136 1.00 89.31 93 TYR A N 1
ATOM 781 C CA . TYR A 1 93 ? 4.654 -4.902 20.696 1.00 89.31 93 TYR A CA 1
ATOM 782 C C . TYR A 1 93 ? 3.821 -4.608 21.942 1.00 89.31 93 TYR A C 1
ATOM 784 O O . TYR A 1 93 ? 2.594 -4.575 21.889 1.00 89.31 93 TYR A O 1
ATOM 792 N N . GLN A 1 94 ? 4.500 -4.347 23.059 1.00 89.88 94 GLN A N 1
ATOM 793 C CA . GLN A 1 94 ? 3.870 -3.886 24.290 1.00 89.88 94 GLN A CA 1
ATOM 794 C C . GLN A 1 94 ? 3.902 -2.357 24.342 1.00 89.88 94 GLN A C 1
ATOM 796 O O . GLN A 1 94 ? 4.951 -1.737 24.168 1.00 89.88 94 GLN A O 1
ATOM 801 N N . ILE A 1 95 ? 2.743 -1.749 24.585 1.00 90.06 95 ILE A N 1
ATOM 802 C CA . ILE A 1 95 ? 2.603 -0.295 24.677 1.00 90.06 95 ILE A CA 1
ATOM 803 C C . ILE A 1 95 ? 3.146 0.171 26.037 1.00 90.06 95 ILE A C 1
ATOM 805 O O . ILE A 1 95 ? 2.834 -0.423 27.068 1.00 90.06 95 ILE A O 1
ATOM 809 N N . GLY A 1 96 ? 3.975 1.218 26.029 1.00 90.19 96 GLY A N 1
ATOM 810 C CA . GLY A 1 96 ? 4.474 1.863 27.246 1.00 90.19 96 GLY A CA 1
ATOM 811 C C . GLY A 1 96 ? 3.436 2.771 27.916 1.00 90.19 96 GLY A C 1
ATOM 812 O O . GLY A 1 96 ? 2.319 2.923 27.435 1.00 90.19 96 GLY A O 1
ATOM 813 N N . GLU A 1 97 ? 3.822 3.416 29.015 1.00 93.31 97 GLU A N 1
ATOM 814 C CA . GLU A 1 97 ? 2.944 4.301 29.802 1.00 93.31 97 GLU A CA 1
ATOM 815 C C . GLU A 1 97 ? 2.337 5.451 28.977 1.00 93.31 97 GLU A C 1
ATOM 817 O O . GLU A 1 97 ? 1.167 5.794 29.133 1.00 93.31 97 GLU A O 1
ATOM 822 N N . TYR A 1 98 ? 3.115 6.014 28.052 1.00 92.00 98 TYR A N 1
ATOM 823 C CA . TYR A 1 98 ? 2.694 7.124 27.205 1.00 92.00 98 TYR A CA 1
ATOM 824 C C . TYR A 1 98 ? 2.428 6.626 25.786 1.00 92.00 98 TYR A C 1
ATOM 826 O O . TYR A 1 98 ? 3.346 6.192 25.085 1.00 92.00 98 TYR A O 1
ATOM 834 N N . CYS A 1 99 ? 1.174 6.719 25.343 1.00 85.50 99 CYS A N 1
ATOM 835 C CA . CYS A 1 99 ? 0.775 6.409 23.975 1.00 85.50 99 CYS A CA 1
ATOM 836 C C . CYS A 1 99 ? -0.036 7.554 23.366 1.00 85.50 99 CYS A C 1
ATOM 838 O O . CYS A 1 99 ? -0.741 8.283 24.063 1.00 85.50 99 CYS A O 1
ATOM 840 N N . THR A 1 100 ? 0.071 7.707 22.048 1.00 84.88 100 THR A N 1
ATOM 841 C CA . THR A 1 100 ? -0.650 8.739 21.301 1.00 84.88 100 THR A CA 1
ATOM 842 C C . THR A 1 100 ? -1.538 8.070 20.271 1.00 84.88 100 THR A C 1
ATOM 844 O O . THR A 1 100 ? -1.058 7.299 19.441 1.00 84.88 100 THR A O 1
ATOM 847 N N . VAL A 1 101 ? -2.823 8.412 20.290 1.00 83.88 101 VAL A N 1
ATOM 848 C CA . VAL A 1 101 ? -3.765 8.057 19.229 1.00 83.88 101 VAL A CA 1
ATOM 849 C C . VAL A 1 101 ? -3.913 9.266 18.321 1.00 83.88 101 VAL A C 1
ATOM 851 O O . VAL A 1 101 ? -4.227 10.363 18.778 1.00 83.88 101 VAL A O 1
ATOM 854 N N . ASN A 1 102 ? -3.647 9.074 17.035 1.00 80.25 102 ASN A N 1
ATOM 855 C CA . ASN A 1 102 ? -3.808 10.105 16.023 1.00 80.25 102 ASN A CA 1
ATOM 856 C C . ASN A 1 102 ? -4.291 9.470 14.715 1.00 80.25 102 ASN A C 1
ATOM 858 O O . ASN A 1 102 ? -4.177 8.259 14.519 1.00 80.25 102 ASN A O 1
ATOM 862 N N . GLU A 1 103 ? -4.811 10.291 13.814 1.00 75.38 103 GLU A N 1
ATOM 863 C CA . GLU A 1 103 ? -5.232 9.865 12.485 1.00 75.38 103 GLU A CA 1
ATOM 864 C C . GLU A 1 103 ? -4.057 9.859 11.495 1.00 75.38 103 GLU A C 1
ATOM 866 O O . GLU A 1 103 ? -3.204 10.750 11.482 1.00 75.38 103 GLU A O 1
ATOM 871 N N . MET A 1 104 ? -4.020 8.845 10.629 1.00 73.88 104 MET A N 1
ATOM 872 C CA . MET A 1 104 ? -3.117 8.790 9.483 1.00 73.88 104 MET A CA 1
ATOM 873 C C . MET A 1 104 ? -3.944 8.851 8.204 1.00 73.88 104 MET A C 1
ATOM 875 O O . MET A 1 104 ? -4.886 8.086 8.019 1.00 73.88 104 MET A O 1
ATOM 879 N N . LEU A 1 105 ? -3.580 9.775 7.314 1.00 74.44 105 LEU A N 1
ATOM 880 C CA . LEU A 1 105 ? -4.254 9.950 6.029 1.00 74.44 105 LEU A CA 1
ATOM 881 C C . LEU A 1 105 ? -3.354 9.482 4.894 1.00 74.44 105 LEU A C 1
ATOM 883 O O . LEU A 1 105 ? -2.282 10.056 4.705 1.00 74.44 105 LEU A O 1
ATOM 887 N N . GLU A 1 106 ? -3.835 8.524 4.112 1.00 73.75 106 GLU A N 1
ATOM 888 C CA . GLU A 1 106 ? -3.183 8.078 2.883 1.00 73.75 106 GLU A CA 1
ATOM 889 C C . GLU A 1 106 ? -3.715 8.859 1.680 1.00 73.75 106 GLU A C 1
ATOM 891 O O . GLU A 1 106 ? -4.924 9.016 1.476 1.00 73.75 106 GLU A O 1
ATOM 896 N N . ASN A 1 107 ? -2.802 9.402 0.876 1.00 70.50 107 ASN A N 1
ATOM 897 C CA . ASN A 1 107 ? -3.177 10.177 -0.300 1.00 70.50 107 ASN A CA 1
ATOM 898 C C . ASN A 1 107 ? -3.588 9.237 -1.439 1.00 70.50 107 ASN A C 1
ATOM 900 O O . ASN A 1 107 ? -2.741 8.654 -2.108 1.00 70.50 107 ASN A O 1
ATOM 904 N N . PHE A 1 108 ? -4.888 9.166 -1.727 1.00 71.19 108 PHE A N 1
ATOM 905 C CA . PHE A 1 108 ? -5.409 8.382 -2.843 1.00 71.19 108 PHE A CA 1
ATOM 906 C C . PHE A 1 108 ? -6.297 9.217 -3.770 1.00 71.19 108 PHE A C 1
ATOM 908 O O . PHE A 1 108 ? -7.240 9.879 -3.334 1.00 71.19 108 PHE A O 1
ATOM 915 N N . ARG A 1 109 ? -5.995 9.187 -5.075 1.00 74.50 109 ARG A N 1
ATOM 916 C CA . ARG A 1 109 ? -6.746 9.927 -6.110 1.00 74.50 109 ARG A CA 1
ATOM 917 C C . ARG A 1 109 ? -7.687 9.046 -6.939 1.00 74.50 109 ARG A C 1
ATOM 919 O O . ARG A 1 109 ? -8.512 9.587 -7.674 1.00 74.50 109 ARG A O 1
ATOM 926 N N . GLY A 1 110 ? -7.607 7.721 -6.813 1.00 77.12 110 GLY A N 1
ATOM 927 C CA . GLY A 1 110 ? -8.499 6.793 -7.512 1.00 77.12 110 GLY A CA 1
ATOM 928 C C . GLY A 1 110 ? -9.905 6.733 -6.908 1.00 77.12 110 GLY A C 1
ATOM 929 O O . GLY A 1 110 ? -10.211 7.412 -5.923 1.00 77.12 110 GLY A O 1
ATOM 930 N N . ARG A 1 111 ? -10.788 5.949 -7.535 1.00 79.12 111 ARG A N 1
ATOM 931 C CA . ARG A 1 111 ? -12.181 5.788 -7.095 1.00 79.12 111 ARG A CA 1
ATOM 932 C C . ARG A 1 111 ? -12.240 4.837 -5.906 1.00 79.12 111 ARG A C 1
ATOM 934 O O . ARG A 1 111 ? -12.065 3.650 -6.101 1.00 79.12 111 ARG A O 1
ATOM 941 N N . CYS A 1 112 ? -12.575 5.373 -4.738 1.00 81.88 112 CYS A N 1
ATOM 942 C CA . CYS A 1 112 ? -12.735 4.623 -3.499 1.00 81.88 112 CYS A CA 1
ATOM 943 C C . CYS A 1 112 ? -14.009 5.065 -2.778 1.00 81.88 112 CYS A C 1
ATOM 945 O O . CYS A 1 112 ? -14.261 6.266 -2.654 1.00 81.88 112 CYS A O 1
ATOM 947 N N . LYS A 1 113 ? -14.795 4.099 -2.285 1.00 82.50 113 LYS A N 1
ATOM 948 C CA . LYS A 1 113 ? -16.084 4.349 -1.612 1.00 82.50 113 LYS A CA 1
ATOM 949 C C . LYS A 1 113 ? -15.951 5.093 -0.279 1.00 82.50 113 LYS A C 1
ATOM 951 O O . LYS A 1 113 ? -16.854 5.826 0.094 1.00 82.50 113 LYS A O 1
ATOM 956 N N . PHE A 1 114 ? -14.841 4.910 0.429 1.00 82.25 114 PHE A N 1
ATOM 957 C CA . PHE A 1 114 ? -14.588 5.483 1.757 1.00 82.25 114 PHE A CA 1
ATOM 958 C C . PHE A 1 114 ? -13.560 6.621 1.723 1.00 82.25 114 PHE A C 1
ATOM 960 O O . PHE A 1 114 ? -13.032 7.031 2.754 1.00 82.25 114 PHE A O 1
ATOM 967 N N . ARG A 1 115 ? -13.265 7.159 0.534 1.00 83.38 115 ARG A N 1
ATOM 968 C CA . ARG A 1 115 ? -12.389 8.319 0.387 1.00 83.38 115 ARG A CA 1
ATOM 969 C C . ARG A 1 115 ? -13.099 9.562 0.912 1.00 83.38 115 ARG A C 1
ATOM 971 O O . ARG A 1 115 ? -14.116 9.975 0.361 1.00 83.38 115 ARG A O 1
ATOM 978 N N . GLN A 1 116 ? -12.510 10.194 1.917 1.00 82.69 116 GLN A N 1
ATOM 979 C CA . GLN A 1 116 ? -13.016 11.433 2.500 1.00 82.69 116 GLN A CA 1
ATOM 980 C C . GLN A 1 116 ? -12.167 12.631 2.068 1.00 82.69 116 GLN A C 1
ATOM 982 O O . GLN A 1 116 ? -10.944 12.541 1.942 1.00 82.69 116 GLN A O 1
ATOM 987 N N . TYR A 1 117 ? -12.826 13.766 1.829 1.00 80.38 117 TYR A N 1
ATOM 988 C CA . TYR A 1 117 ? -12.147 15.046 1.661 1.00 80.38 117 TYR A CA 1
ATOM 989 C C . TYR A 1 117 ? -11.997 15.714 3.027 1.00 80.38 117 TYR A C 1
ATOM 991 O O . TYR A 1 117 ? -12.986 15.950 3.714 1.00 80.38 117 TYR A O 1
ATOM 999 N N . ILE A 1 118 ? -10.762 16.038 3.401 1.00 76.75 118 ILE A N 1
ATOM 1000 C CA . ILE A 1 118 ? -10.445 16.750 4.640 1.00 76.75 118 ILE A CA 1
ATOM 1001 C C . ILE A 1 118 ? -9.833 18.088 4.236 1.00 76.75 118 ILE A C 1
ATOM 1003 O O . ILE A 1 118 ? -8.695 18.134 3.765 1.00 76.75 118 ILE A O 1
ATOM 1007 N N . ALA A 1 119 ? -10.610 19.164 4.388 1.00 68.94 119 ALA A N 1
ATOM 1008 C CA . ALA A 1 119 ? -10.206 20.516 3.997 1.00 68.94 119 ALA A CA 1
ATOM 1009 C C . ALA A 1 119 ? -8.975 21.003 4.784 1.00 68.94 119 ALA A C 1
ATOM 1011 O O . ALA A 1 119 ? -8.075 21.617 4.215 1.00 68.94 119 ALA A O 1
ATOM 1012 N N . ASN A 1 120 ? -8.903 20.654 6.072 1.00 66.88 120 ASN A N 1
ATOM 1013 C CA . ASN A 1 120 ? -7.865 21.095 7.003 1.00 66.88 120 ASN A CA 1
ATOM 1014 C C . ASN A 1 120 ? -6.888 19.960 7.347 1.00 66.88 120 ASN A C 1
ATOM 1016 O O . ASN A 1 120 ? -6.727 19.603 8.511 1.00 66.88 120 ASN A O 1
ATOM 1020 N N . LYS A 1 121 ? -6.214 19.378 6.344 1.00 61.28 121 LYS A N 1
ATOM 1021 C CA . LYS A 1 121 ? -5.028 18.539 6.614 1.00 61.28 121 LYS A CA 1
ATOM 1022 C C . LYS A 1 121 ? -3.995 19.346 7.416 1.00 61.28 121 LYS A C 1
ATOM 1024 O O . LYS A 1 121 ? -3.934 20.559 7.197 1.00 61.28 121 LYS A O 1
ATOM 1029 N N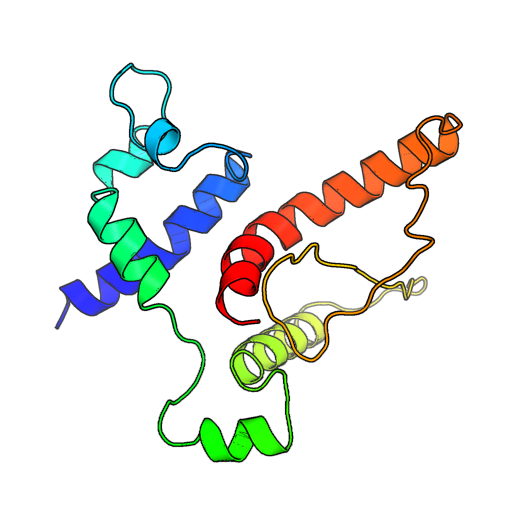 . PRO A 1 122 ? -3.172 18.718 8.287 1.00 50.78 122 PRO A N 1
ATOM 1030 C CA . PRO A 1 122 ? -2.148 19.417 9.060 1.00 50.78 122 PRO A CA 1
ATOM 1031 C C . PRO A 1 122 ? -1.273 20.246 8.117 1.00 50.78 122 PRO A C 1
ATOM 1033 O O . PRO A 1 122 ? -0.477 19.738 7.332 1.00 50.78 122 PRO A O 1
ATOM 1036 N N . TYR A 1 123 ? -1.569 21.539 8.160 1.00 52.38 123 TYR A N 1
ATOM 1037 C CA . TYR A 1 123 ? -1.003 22.657 7.433 1.00 52.38 123 TYR A CA 1
ATOM 1038 C C . TYR A 1 123 ? -0.680 22.423 5.943 1.00 52.38 123 TYR A C 1
ATOM 1040 O O . TYR A 1 123 ? 0.476 22.307 5.546 1.00 52.38 123 TYR A O 1
ATOM 1048 N N . SER A 1 124 ? -1.714 22.469 5.095 1.00 50.19 124 SER A N 1
ATOM 1049 C CA . SER A 1 124 ? -1.585 22.666 3.636 1.00 50.19 124 SER A CA 1
ATOM 1050 C C . SER A 1 124 ? -1.179 24.096 3.236 1.00 50.19 124 SER A C 1
ATOM 1052 O O . SER A 1 124 ? -1.066 24.405 2.048 1.00 50.19 124 SER A O 1
ATOM 1054 N N . ALA A 1 125 ? -0.985 24.984 4.217 1.00 56.50 125 ALA A N 1
ATOM 1055 C CA . ALA A 1 125 ? -0.620 26.374 3.996 1.00 56.50 125 ALA A CA 1
ATOM 1056 C C . ALA A 1 125 ? 0.782 26.482 3.374 1.00 56.50 125 ALA A C 1
ATOM 1058 O O . ALA A 1 125 ? 1.727 25.839 3.828 1.00 56.50 125 ALA A O 1
ATOM 1059 N N . ARG A 1 126 ? 0.917 27.332 2.346 1.00 55.91 126 ARG A N 1
ATOM 1060 C CA . ARG A 1 126 ? 2.197 27.609 1.664 1.00 55.91 126 ARG A CA 1
ATOM 1061 C C . ARG A 1 126 ? 3.254 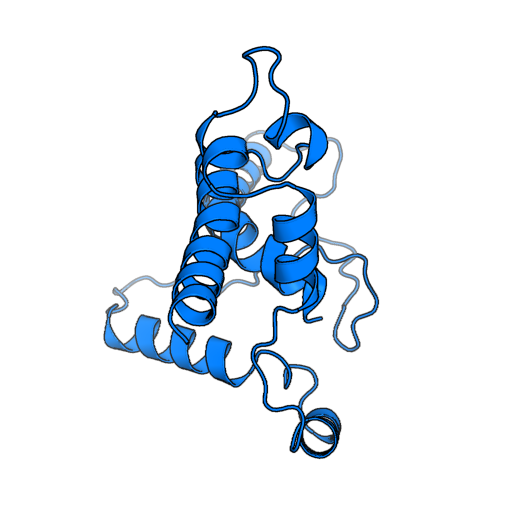28.207 2.601 1.00 55.91 126 ARG A C 1
ATOM 1063 O O . ARG A 1 126 ? 4.443 28.039 2.353 1.00 55.91 126 ARG A O 1
ATOM 1070 N N . GLU A 1 127 ? 2.827 28.844 3.688 1.00 60.06 127 GLU A N 1
ATOM 1071 C CA . GLU A 1 127 ? 3.699 29.422 4.708 1.00 60.06 127 GLU A CA 1
ATOM 1072 C C . GLU A 1 127 ? 3.461 28.743 6.059 1.00 60.06 127 GLU A C 1
ATOM 1074 O O . GLU A 1 127 ? 2.391 28.835 6.662 1.00 60.06 127 GLU A O 1
ATOM 1079 N N . LEU A 1 128 ? 4.484 28.027 6.524 1.00 67.12 128 LEU A N 1
ATOM 1080 C CA . LEU A 1 128 ? 4.505 27.321 7.801 1.00 67.12 128 LEU A CA 1
ATOM 1081 C C . LEU A 1 128 ? 5.559 27.949 8.709 1.00 67.12 128 LEU A C 1
ATOM 1083 O O . LEU A 1 128 ? 6.678 28.215 8.259 1.00 67.12 128 LEU A O 1
ATOM 1087 N N . ASN A 1 129 ? 5.227 28.142 9.987 1.00 78.25 129 ASN A N 1
ATOM 1088 C CA . ASN A 1 129 ? 6.216 28.528 10.994 1.00 78.25 129 ASN A CA 1
ATOM 1089 C C . ASN A 1 129 ? 7.238 27.389 11.222 1.00 78.25 129 ASN A C 1
ATOM 1091 O O . ASN A 1 129 ? 7.026 26.249 10.799 1.00 78.25 129 ASN A O 1
ATOM 1095 N N . HIS A 1 130 ? 8.371 27.706 11.855 1.00 78.12 130 HIS A N 1
ATOM 1096 C CA . HIS A 1 130 ? 9.494 26.775 12.006 1.00 78.12 130 HIS A CA 1
ATOM 1097 C C . HIS A 1 130 ? 9.091 25.460 12.699 1.00 78.12 130 HIS A C 1
ATOM 1099 O O . HIS A 1 130 ? 9.391 24.380 12.193 1.00 78.12 130 HIS A O 1
ATOM 1105 N N . ASP A 1 131 ? 8.305 25.540 13.772 1.00 74.31 131 ASP A N 1
ATOM 1106 C CA . ASP A 1 131 ? 7.864 24.364 14.529 1.00 74.31 131 ASP A CA 1
ATOM 1107 C C . ASP A 1 131 ? 6.902 23.477 13.732 1.00 74.31 131 ASP A C 1
ATOM 1109 O O . ASP A 1 131 ? 7.009 22.249 13.762 1.00 74.31 131 ASP A O 1
ATOM 1113 N N . ARG A 1 132 ? 5.999 24.076 12.940 1.00 68.19 132 ARG A N 1
ATOM 1114 C CA . ARG A 1 132 ? 5.104 23.331 12.040 1.00 68.19 132 ARG A CA 1
ATOM 1115 C C . ARG A 1 132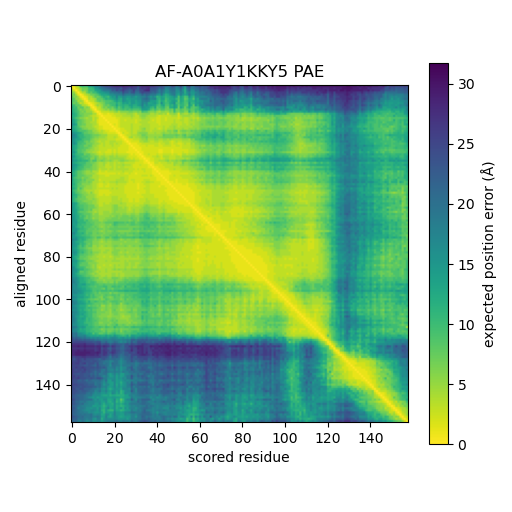 ? 5.867 22.676 10.892 1.00 68.19 132 ARG A C 1
ATOM 1117 O O . ARG A 1 132 ? 5.488 21.580 10.486 1.00 68.19 132 ARG A O 1
ATOM 1124 N N . LYS A 1 133 ? 6.954 23.286 10.398 1.00 69.75 133 LYS A N 1
ATOM 1125 C CA . LYS A 1 133 ? 7.859 22.647 9.421 1.00 69.75 133 LYS A CA 1
ATOM 1126 C C . LYS A 1 133 ? 8.555 21.431 10.028 1.00 69.75 133 LYS A C 1
ATOM 1128 O O . LYS A 1 133 ? 8.508 20.360 9.434 1.00 69.75 133 LYS A O 1
ATOM 1133 N N . ILE A 1 134 ? 9.119 21.562 11.232 1.00 70.94 134 ILE A N 1
ATOM 1134 C CA . ILE A 1 134 ? 9.768 20.446 11.942 1.00 70.94 134 ILE A CA 1
ATOM 1135 C C . ILE A 1 134 ? 8.773 19.310 12.203 1.00 70.94 134 ILE A C 1
ATOM 1137 O O . ILE A 1 134 ? 9.100 18.137 12.006 1.00 70.94 134 ILE A O 1
ATOM 1141 N N . PHE A 1 135 ? 7.556 19.645 12.627 1.00 66.50 135 PHE A N 1
ATOM 1142 C CA . PHE A 1 135 ? 6.489 18.674 12.845 1.00 66.50 135 PHE A CA 1
ATOM 1143 C C . PHE A 1 135 ? 6.099 17.952 11.548 1.00 66.50 135 PHE A C 1
ATOM 1145 O O . PHE A 1 135 ? 6.079 16.719 11.523 1.00 66.50 135 PHE A O 1
ATOM 1152 N N . ASN A 1 136 ? 5.878 18.691 10.455 1.00 64.56 136 ASN A N 1
ATOM 1153 C CA . ASN A 1 136 ? 5.578 18.109 9.146 1.00 64.56 136 ASN A CA 1
ATOM 1154 C C . ASN A 1 136 ? 6.723 17.220 8.639 1.00 64.56 136 ASN A C 1
ATOM 1156 O O . ASN A 1 136 ? 6.458 16.126 8.151 1.00 64.56 136 ASN A O 1
ATOM 1160 N N . ASP A 1 137 ? 7.983 17.614 8.822 1.00 65.81 137 ASP A N 1
ATOM 1161 C CA . ASP A 1 137 ? 9.151 16.806 8.445 1.00 65.81 137 ASP A CA 1
ATOM 1162 C C . ASP A 1 137 ? 9.283 15.524 9.277 1.00 65.81 137 ASP A C 1
ATOM 1164 O O . ASP A 1 137 ? 9.735 14.486 8.783 1.00 65.81 137 ASP A O 1
ATOM 1168 N N . ARG A 1 138 ? 8.928 15.571 10.565 1.00 62.47 138 ARG A N 1
ATOM 1169 C CA . ARG A 1 138 ? 8.912 14.389 11.439 1.00 62.47 138 ARG A CA 1
ATOM 1170 C C . ARG A 1 138 ? 7.791 13.427 11.043 1.00 62.47 138 ARG A C 1
ATOM 1172 O O . ARG A 1 138 ? 8.061 12.238 10.875 1.00 62.47 138 ARG A O 1
ATOM 1179 N N . ILE A 1 139 ? 6.582 13.939 10.801 1.00 60.25 139 ILE A N 1
ATOM 1180 C CA . ILE A 1 139 ? 5.450 13.139 10.307 1.00 60.25 139 ILE A CA 1
ATOM 1181 C C . ILE A 1 139 ? 5.741 12.560 8.922 1.00 60.25 139 ILE A C 1
ATOM 1183 O O . ILE A 1 139 ? 5.483 11.383 8.695 1.00 60.25 139 ILE A O 1
ATOM 1187 N N . SER A 1 140 ? 6.320 13.343 8.013 1.00 58.69 140 SER A N 1
ATOM 1188 C CA . SER A 1 140 ? 6.665 12.908 6.654 1.00 58.69 140 SER A CA 1
ATOM 1189 C C . SER A 1 140 ? 7.696 11.770 6.657 1.00 58.69 140 SER A C 1
ATOM 1191 O O . SER A 1 140 ? 7.570 10.800 5.911 1.00 58.69 140 SER A O 1
ATOM 1193 N N . ARG A 1 141 ? 8.684 11.811 7.564 1.00 55.72 141 ARG A N 1
ATOM 1194 C CA . ARG A 1 141 ? 9.678 10.733 7.711 1.00 55.72 141 ARG A CA 1
ATOM 1195 C C . ARG A 1 141 ? 9.088 9.435 8.262 1.00 55.72 141 ARG A C 1
ATOM 1197 O O . ARG A 1 141 ? 9.425 8.373 7.746 1.00 55.72 141 ARG A O 1
ATOM 1204 N N . ALA A 1 142 ? 8.204 9.514 9.259 1.00 49.16 142 ALA A N 1
ATOM 1205 C CA . ALA A 1 142 ? 7.490 8.344 9.779 1.00 49.16 142 ALA A CA 1
ATOM 1206 C C . ALA A 1 142 ? 6.507 7.768 8.741 1.00 49.16 142 ALA A C 1
ATOM 1208 O O . ALA A 1 142 ? 6.399 6.551 8.596 1.00 49.16 142 ALA A O 1
ATOM 1209 N N . ARG A 1 143 ? 5.859 8.647 7.964 1.00 54.78 143 ARG A N 1
ATOM 1210 C CA . ARG A 1 143 ? 5.000 8.281 6.832 1.00 54.78 143 ARG A CA 1
ATOM 1211 C C . ARG A 1 143 ? 5.751 7.549 5.742 1.00 54.78 143 ARG A C 1
ATOM 1213 O O . ARG A 1 143 ? 5.233 6.558 5.256 1.00 54.78 143 ARG A O 1
ATOM 1220 N N . SER A 1 144 ? 6.963 7.982 5.389 1.00 49.25 144 SER A N 1
ATOM 1221 C CA . SER A 1 144 ? 7.656 7.454 4.214 1.00 49.25 144 SER A CA 1
ATOM 1222 C C . SER A 1 144 ? 7.742 5.928 4.225 1.00 49.25 144 SER A C 1
ATOM 1224 O O . SER A 1 144 ? 7.430 5.330 3.216 1.00 49.25 144 SER A O 1
ATOM 1226 N N . ILE A 1 145 ? 8.054 5.259 5.337 1.00 47.19 145 ILE A N 1
ATOM 1227 C CA . ILE A 1 145 ? 8.164 3.785 5.345 1.00 47.19 145 ILE A CA 1
ATOM 1228 C C . ILE A 1 145 ? 6.796 3.103 5.166 1.00 47.19 145 ILE A C 1
ATOM 1230 O O . ILE A 1 145 ? 6.691 2.129 4.419 1.00 47.19 145 ILE A O 1
ATOM 1234 N N . VAL A 1 146 ? 5.752 3.629 5.811 1.00 50.78 146 VAL A N 1
ATOM 1235 C CA . VAL A 1 146 ? 4.385 3.093 5.730 1.00 50.78 146 VAL A CA 1
ATOM 1236 C C . VAL A 1 146 ? 3.784 3.378 4.353 1.00 50.78 146 VAL A C 1
ATOM 1238 O O . VAL A 1 146 ? 3.351 2.444 3.690 1.00 50.78 146 VAL A O 1
ATOM 1241 N N . GLU A 1 147 ? 3.868 4.612 3.856 1.00 54.28 147 GLU A N 1
ATOM 1242 C CA . GLU A 1 147 ? 3.450 5.012 2.505 1.00 54.28 147 GLU A CA 1
ATOM 1243 C C . GLU A 1 147 ? 4.252 4.274 1.416 1.00 54.28 147 GLU A C 1
ATOM 1245 O O . GLU A 1 147 ? 3.708 3.916 0.375 1.00 54.28 147 GLU A O 1
ATOM 1250 N N . ASN A 1 148 ? 5.534 3.970 1.641 1.00 51.59 148 ASN A N 1
ATOM 1251 C CA . ASN A 1 148 ? 6.361 3.252 0.664 1.00 51.59 148 ASN A CA 1
ATOM 1252 C C . ASN A 1 148 ? 5.935 1.785 0.491 1.00 51.59 148 ASN A C 1
ATOM 1254 O O . ASN A 1 148 ? 6.089 1.232 -0.597 1.00 51.59 148 ASN A O 1
ATOM 1258 N N . VAL A 1 149 ? 5.415 1.145 1.543 1.00 48.72 149 VAL A N 1
ATOM 1259 C CA . VAL A 1 149 ? 4.966 -0.257 1.499 1.00 48.72 149 VAL A CA 1
ATOM 1260 C C . VAL A 1 149 ? 3.470 -0.341 1.205 1.00 48.72 149 VAL A C 1
ATOM 1262 O O . VAL A 1 149 ? 3.053 -1.096 0.328 1.00 48.72 149 VAL A O 1
ATOM 1265 N N . PHE A 1 150 ? 2.660 0.460 1.896 1.00 49.03 150 PHE A N 1
ATOM 1266 C CA . PHE A 1 150 ? 1.212 0.477 1.745 1.00 49.03 150 PHE A CA 1
ATOM 1267 C C . PHE A 1 150 ? 0.744 1.360 0.600 1.00 49.03 150 PHE A C 1
ATOM 1269 O O . PHE A 1 150 ? -0.208 0.965 -0.043 1.00 49.03 150 PHE A O 1
ATOM 1276 N N . GLY A 1 151 ? 1.383 2.477 0.254 1.00 51.97 151 GLY A N 1
ATOM 1277 C CA . GLY A 1 151 ? 0.938 3.349 -0.844 1.00 51.97 151 GLY A CA 1
ATOM 1278 C C . GLY A 1 151 ? 0.975 2.666 -2.216 1.00 51.97 151 GLY A C 1
ATOM 1279 O O . GLY A 1 151 ? 0.043 2.816 -3.006 1.00 51.97 151 GLY A O 1
ATOM 1280 N N . ILE A 1 152 ? 1.986 1.823 -2.474 1.00 51.31 152 ILE A N 1
ATOM 1281 C CA . ILE A 1 152 ? 2.058 1.004 -3.701 1.00 51.31 152 ILE A CA 1
ATOM 1282 C C . ILE A 1 152 ? 0.919 -0.032 -3.745 1.00 51.31 152 ILE A C 1
ATOM 1284 O O . ILE A 1 152 ? 0.391 -0.331 -4.818 1.00 51.31 152 ILE A O 1
ATOM 1288 N N . LEU A 1 153 ? 0.513 -0.564 -2.589 1.00 48.09 153 LEU A N 1
ATOM 1289 C CA . LEU A 1 153 ? -0.563 -1.552 -2.476 1.00 48.09 153 LEU A CA 1
ATOM 1290 C C . LEU A 1 153 ? -1.951 -0.881 -2.486 1.00 48.09 153 LEU A C 1
ATOM 1292 O O . LEU A 1 153 ? -2.816 -1.232 -3.284 1.00 48.09 153 LEU A O 1
ATOM 1296 N N . ALA A 1 154 ? -2.153 0.136 -1.658 1.00 43.56 154 ALA A N 1
ATOM 1297 C CA . ALA A 1 154 ? -3.372 0.918 -1.488 1.00 43.56 154 ALA A CA 1
ATOM 1298 C C . ALA A 1 154 ? -3.801 1.610 -2.783 1.00 43.56 154 ALA A C 1
ATOM 1300 O O . ALA A 1 154 ? -4.994 1.655 -3.062 1.00 43.56 154 ALA A O 1
ATOM 1301 N N . ALA A 1 155 ? -2.859 2.049 -3.631 1.00 50.19 155 ALA A N 1
ATOM 1302 C CA . ALA A 1 155 ? -3.186 2.609 -4.942 1.00 50.19 155 ALA A CA 1
ATOM 1303 C C . ALA A 1 155 ? -3.943 1.632 -5.870 1.00 50.19 155 ALA A C 1
ATOM 1305 O O . ALA A 1 155 ? -4.475 2.046 -6.903 1.00 50.19 155 ALA A O 1
ATOM 1306 N N . ARG A 1 156 ? -3.961 0.336 -5.534 1.00 53.56 156 ARG A N 1
ATOM 1307 C CA . ARG A 1 156 ? -4.545 -0.727 -6.350 1.00 53.56 156 ARG A CA 1
ATOM 1308 C C . ARG A 1 156 ? -5.792 -1.376 -5.751 1.00 53.56 156 ARG A C 1
ATOM 1310 O O . ARG A 1 156 ? -6.641 -1.828 -6.518 1.00 53.56 156 ARG A O 1
ATOM 1317 N N . PHE A 1 157 ? -5.878 -1.486 -4.429 1.00 49.41 157 PHE A N 1
ATOM 1318 C CA . PHE A 1 157 ? -6.937 -2.259 -3.767 1.00 49.41 157 PHE A CA 1
ATOM 1319 C C . PHE A 1 157 ? -8.146 -1.443 -3.314 1.00 49.41 157 PHE A C 1
ATOM 1321 O O . PHE A 1 157 ? -9.095 -2.022 -2.786 1.00 49.41 157 PHE A O 1
ATOM 1328 N N . ILE A 1 158 ? -8.100 -0.125 -3.505 1.00 45.09 158 ILE A N 1
ATOM 1329 C CA . ILE A 1 158 ? -9.035 0.835 -2.924 1.00 45.09 158 ILE A CA 1
ATOM 1330 C C . ILE A 1 158 ? -9.670 1.698 -4.012 1.00 45.09 158 ILE A C 1
ATOM 1332 O O . ILE A 1 158 ? -8.963 2.057 -4.979 1.00 45.09 158 ILE A O 1
#

InterPro domains:
  IPR029526 PiggyBac transposable element-derived protein [PF13843] (25-123)

Sequence (158 aa):
GRETVEGQILQKYMPYLAGVKKAQYLNTKELWTDDGTAPEIFRRTMSRERFHLLLRSLRFDDINDRENRKQFDNLAPIRQVFEEFVQKCQNNYQIGEYCTVNEMLENFRGRCKFRQYIANKPYSARELNHDRKIFNDRISRARSIVENVFGILAARFI

Mean predicted aligned error: 10.7 Å

pLDDT: mean 75.52, std 15.2, range [32.75, 94.56]

Foldseek 3Di:
DVCVVLLLVLLQVPLLVCLVVVVPVPDLVQCQDPPPNHDVCVVVSDDSVSSVVCLQPDWDADPVCQVVCCVPDLLRRCVVVVVVVVVVCVVPDDDDPDDDDDDDDDDEDDDGPPDDDDPCDQDPDPDDDPVSVVVVVVVVVVVSSVCSNVVSVVNRRD